Protein AF-A0A966JGF1-F1 (afdb_monomer_lite)

Structure (mmCIF, N/CA/C/O backbone):
data_AF-A0A966JGF1-F1
#
_entry.id   AF-A0A966JGF1-F1
#
loop_
_atom_site.group_PDB
_atom_site.id
_atom_site.type_symbol
_atom_site.label_atom_id
_atom_site.label_alt_id
_atom_site.label_comp_id
_atom_site.label_asym_id
_atom_site.label_entity_id
_atom_site.label_seq_id
_atom_site.pdbx_PDB_ins_code
_atom_site.Cartn_x
_atom_site.Cartn_y
_atom_site.Cartn_z
_atom_site.occupancy
_atom_site.B_iso_or_equiv
_atom_site.auth_seq_id
_atom_site.auth_comp_id
_atom_site.auth_asym_id
_atom_site.auth_atom_id
_atom_site.pdbx_PDB_model_num
ATOM 1 N N . MET A 1 1 ? 3.576 2.277 16.150 1.00 70.50 1 MET A N 1
ATOM 2 C CA . MET A 1 1 ? 3.197 2.017 14.744 1.00 70.50 1 MET A CA 1
ATOM 3 C C . MET A 1 1 ? 2.465 0.685 14.708 1.00 70.50 1 MET A C 1
ATOM 5 O O . MET A 1 1 ? 2.984 -0.262 15.283 1.00 70.50 1 MET A O 1
ATOM 9 N N . ILE A 1 2 ? 1.248 0.644 14.156 1.00 81.81 2 ILE A N 1
ATOM 10 C CA . ILE A 1 2 ? 0.450 -0.591 14.032 1.00 81.81 2 ILE A CA 1
ATOM 11 C C . ILE A 1 2 ? 1.090 -1.477 12.957 1.00 81.81 2 ILE A C 1
ATOM 13 O O . ILE A 1 2 ? 1.661 -0.957 11.997 1.00 81.81 2 ILE A O 1
ATOM 17 N N . ASP A 1 3 ? 1.020 -2.797 13.122 1.00 90.88 3 ASP A N 1
ATOM 18 C CA . ASP A 1 3 ? 1.463 -3.727 12.088 1.00 90.88 3 ASP A CA 1
ATOM 19 C C . ASP A 1 3 ? 0.580 -3.588 10.837 1.00 90.88 3 ASP A C 1
ATOM 21 O O . ASP A 1 3 ? -0.607 -3.915 10.842 1.00 90.88 3 ASP A O 1
ATOM 25 N N . VAL A 1 4 ? 1.175 -3.108 9.743 1.00 91.19 4 VAL A N 1
ATOM 26 C CA . VAL A 1 4 ? 0.491 -2.947 8.454 1.00 91.19 4 VAL A CA 1
ATOM 27 C C . VAL A 1 4 ? 0.037 -4.286 7.871 1.00 91.19 4 VAL A C 1
ATOM 29 O O . VAL A 1 4 ? -0.931 -4.340 7.119 1.00 91.19 4 VAL A O 1
ATOM 32 N N . ARG A 1 5 ? 0.708 -5.391 8.216 1.00 94.00 5 ARG A N 1
ATOM 33 C CA . ARG A 1 5 ? 0.290 -6.728 7.781 1.00 94.00 5 ARG A CA 1
ATOM 34 C C . ARG A 1 5 ? -1.034 -7.100 8.427 1.00 94.00 5 ARG A C 1
ATOM 36 O O . ARG A 1 5 ? -1.904 -7.595 7.722 1.00 94.00 5 ARG A O 1
ATOM 43 N N . LEU A 1 6 ? -1.187 -6.795 9.717 1.00 93.69 6 LEU A N 1
ATOM 44 C CA . LEU A 1 6 ? -2.428 -7.015 10.453 1.00 93.69 6 LEU A CA 1
ATOM 45 C C . LEU A 1 6 ? -3.566 -6.160 9.888 1.00 93.69 6 LEU A C 1
ATOM 47 O O . LEU A 1 6 ? -4.646 -6.686 9.653 1.00 93.69 6 LEU A O 1
ATOM 51 N N . LEU A 1 7 ? -3.306 -4.882 9.586 1.00 92.25 7 LEU A N 1
ATOM 52 C CA . LEU A 1 7 ? -4.294 -4.001 8.948 1.00 92.25 7 LEU A CA 1
ATOM 53 C C . LEU A 1 7 ? 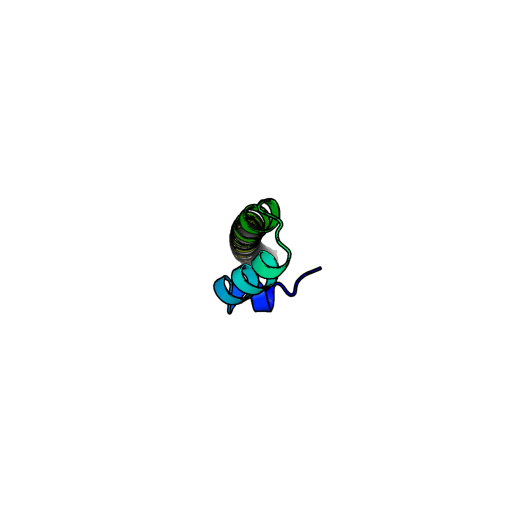-4.808 -4.566 7.614 1.00 92.25 7 LEU A C 1
ATOM 55 O O . LEU A 1 7 ? -5.992 -4.469 7.324 1.00 92.25 7 LEU A O 1
ATOM 59 N N . ARG A 1 8 ? -3.930 -5.186 6.819 1.00 92.50 8 ARG A N 1
ATOM 60 C CA . ARG A 1 8 ? -4.297 -5.790 5.528 1.00 92.50 8 ARG A CA 1
ATOM 61 C C . ARG A 1 8 ? -5.064 -7.102 5.669 1.00 92.50 8 ARG A C 1
ATOM 63 O O . ARG A 1 8 ? -5.878 -7.414 4.808 1.00 92.50 8 ARG A O 1
ATOM 70 N N . SER A 1 9 ? -4.735 -7.911 6.675 1.00 94.88 9 SER A N 1
ATOM 71 C CA . SER A 1 9 ? -5.340 -9.235 6.856 1.00 94.88 9 SER A CA 1
ATOM 7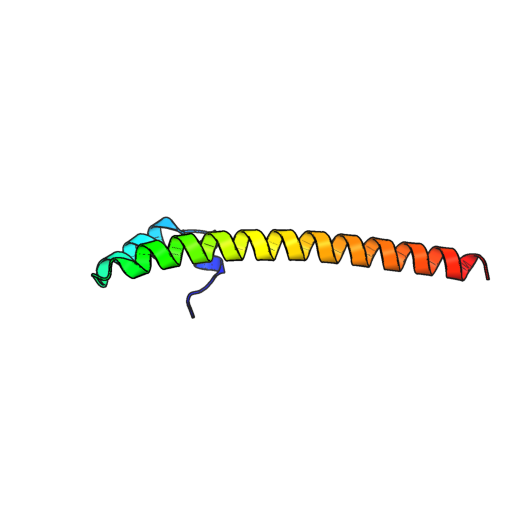2 C C . SER A 1 9 ? -6.634 -9.202 7.662 1.00 94.88 9 SER A C 1
ATOM 74 O O . SER A 1 9 ? -7.469 -10.078 7.477 1.00 94.88 9 SER A O 1
ATOM 76 N N . ASP A 1 10 ? -6.772 -8.236 8.570 1.00 93.25 10 ASP A N 1
ATOM 77 C CA . ASP A 1 10 ? -7.900 -8.117 9.496 1.00 93.25 10 ASP A CA 1
ATOM 78 C C . ASP A 1 10 ? -8.195 -6.639 9.844 1.00 93.25 10 ASP A C 1
ATOM 80 O O . ASP A 1 10 ? -7.958 -6.184 10.971 1.00 93.25 10 ASP A O 1
ATOM 84 N N . PRO A 1 11 ? -8.682 -5.842 8.875 1.00 88.31 11 PRO A N 1
ATOM 85 C CA . PRO A 1 11 ? -9.011 -4.435 9.106 1.00 88.31 11 PRO A CA 1
ATOM 86 C C . PRO A 1 11 ? -10.144 -4.255 10.128 1.00 88.31 11 PRO A C 1
ATOM 88 O O . PRO A 1 11 ? -10.123 -3.301 10.910 1.00 88.31 11 PRO A O 1
ATOM 91 N N . ASP A 1 12 ? -11.101 -5.185 10.174 1.00 89.06 12 ASP A N 1
ATOM 92 C CA . ASP A 1 12 ? -12.234 -5.138 11.101 1.00 89.06 12 ASP A CA 1
ATOM 93 C C . ASP A 1 12 ? -11.805 -5.435 12.541 1.00 89.06 12 ASP A C 1
ATOM 95 O O . ASP A 1 12 ? -12.223 -4.736 13.467 1.00 89.06 12 ASP A O 1
ATOM 99 N N . GLY A 1 13 ? -10.910 -6.405 12.752 1.00 90.94 13 GLY A N 1
ATOM 100 C CA . GLY A 1 13 ? -10.322 -6.670 14.062 1.00 90.94 13 GLY A CA 1
ATOM 101 C C . GLY A 1 13 ? -9.466 -5.509 14.564 1.00 90.94 13 GLY A C 1
ATOM 102 O O . GLY A 1 13 ? -9.531 -5.163 15.750 1.00 90.94 13 GLY A O 1
ATOM 103 N N . VAL A 1 14 ? -8.732 -4.835 13.670 1.00 90.31 14 VAL A N 1
ATOM 104 C CA . VAL A 1 14 ? -8.005 -3.598 14.003 1.00 90.31 14 VAL A CA 1
ATOM 105 C C . VAL A 1 14 ? -8.976 -2.486 14.406 1.00 90.31 14 VAL A C 1
ATOM 107 O O . VAL A 1 14 ? -8.766 -1.855 15.446 1.00 90.31 14 VAL A O 1
ATOM 110 N N . ARG A 1 15 ? -10.066 -2.283 13.654 1.00 87.44 15 ARG A N 1
ATOM 111 C CA . ARG A 1 15 ? -11.112 -1.304 13.990 1.00 87.44 15 ARG A CA 1
ATOM 112 C C . ARG A 1 15 ? -11.745 -1.608 15.347 1.00 87.44 15 ARG A C 1
ATOM 114 O O . ARG A 1 15 ? -11.775 -0.744 16.215 1.00 87.44 15 ARG A O 1
ATOM 121 N N . ALA A 1 16 ? -12.166 -2.848 15.587 1.00 88.56 16 ALA A N 1
ATOM 122 C CA . ALA A 1 16 ? -12.765 -3.255 16.857 1.00 88.56 16 ALA A CA 1
ATOM 123 C C . ALA A 1 16 ? -11.799 -3.078 18.044 1.00 88.56 16 ALA A C 1
ATOM 125 O O . ALA A 1 16 ? -12.208 -2.672 19.134 1.00 88.56 16 ALA A O 1
ATOM 126 N N . ALA A 1 17 ? -10.507 -3.360 17.852 1.00 88.06 17 ALA A N 1
ATOM 127 C CA . ALA A 1 17 ? -9.493 -3.171 18.885 1.00 88.06 17 ALA A CA 1
ATOM 128 C C . ALA A 1 17 ? -9.237 -1.698 19.220 1.00 88.06 17 ALA A C 1
ATOM 130 O O . ALA A 1 17 ? -8.963 -1.377 20.380 1.00 88.06 17 ALA A O 1
ATOM 131 N N . LEU A 1 18 ? -9.333 -0.815 18.226 1.00 86.94 18 LEU A N 1
ATOM 132 C CA . LEU A 1 18 ? -9.184 0.626 18.406 1.00 86.94 18 LEU A CA 1
ATOM 133 C C . LEU A 1 18 ? -10.460 1.274 18.950 1.00 86.94 18 LEU A C 1
ATOM 135 O O . LEU A 1 18 ? -10.355 2.101 19.849 1.00 86.94 18 LEU A O 1
ATOM 139 N N . GLY A 1 19 ? -11.647 0.824 18.538 1.00 84.81 19 GLY A N 1
ATOM 140 C CA . GLY A 1 19 ? -12.931 1.294 19.069 1.00 84.81 19 GLY A CA 1
ATOM 141 C C . GLY A 1 19 ? -13.080 1.080 20.581 1.00 84.81 19 GLY A C 1
ATOM 142 O O . GLY A 1 19 ? -13.663 1.912 21.273 1.00 84.81 19 GLY A O 1
ATOM 143 N N . ARG A 1 20 ? -12.446 0.038 21.147 1.00 84.94 20 ARG A N 1
ATOM 144 C CA . ARG A 1 20 ? -12.361 -0.164 22.611 1.00 84.94 20 ARG A CA 1
ATOM 145 C C . ARG A 1 20 ? -11.628 0.958 23.358 1.00 84.94 20 ARG A C 1
ATOM 147 O O . ARG A 1 20 ? -11.732 1.029 24.578 1.00 84.94 20 ARG A O 1
ATOM 154 N N . ARG A 1 21 ? -10.876 1.812 22.658 1.00 84.44 21 ARG A N 1
ATOM 155 C CA . ARG A 1 21 ? -10.165 2.962 23.239 1.00 84.44 21 ARG A CA 1
ATOM 156 C C . ARG A 1 21 ? -11.044 4.213 23.345 1.00 84.44 21 ARG A C 1
ATOM 158 O O . ARG A 1 21 ? -10.611 5.173 23.968 1.00 84.44 21 ARG A O 1
ATOM 165 N N . GLY A 1 22 ? -12.263 4.182 22.794 1.00 74.50 22 GLY A N 1
ATOM 166 C CA . GLY A 1 22 ? -13.274 5.230 22.973 1.00 74.50 22 GLY A CA 1
ATOM 167 C C . GLY A 1 22 ? -13.046 6.509 22.164 1.00 74.50 22 GLY A C 1
ATOM 168 O O . GLY A 1 22 ? -13.699 7.510 22.439 1.00 74.50 22 GLY A O 1
ATOM 169 N N . ASP A 1 23 ? -12.143 6.488 21.184 1.00 79.19 23 ASP A N 1
ATOM 170 C CA . ASP A 1 23 ? -11.811 7.647 20.356 1.00 79.19 23 ASP A CA 1
ATOM 171 C C . ASP A 1 23 ? -12.333 7.453 18.925 1.00 79.19 23 ASP A C 1
ATOM 173 O O . ASP A 1 23 ? -11.894 6.558 18.199 1.00 79.19 23 ASP A O 1
ATOM 177 N N . ALA A 1 24 ? -13.293 8.295 18.536 1.00 76.69 24 ALA A N 1
ATOM 178 C CA . ALA A 1 24 ? -13.939 8.257 17.227 1.00 76.69 24 ALA A CA 1
ATOM 179 C C . ALA A 1 24 ? -12.994 8.651 16.077 1.00 76.69 24 ALA A C 1
ATOM 181 O O . ALA A 1 24 ? -13.231 8.257 14.933 1.00 76.69 24 ALA A O 1
ATOM 182 N N . GLU A 1 25 ? -11.909 9.383 16.352 1.00 84.88 25 GLU A N 1
ATOM 183 C CA . GLU A 1 25 ? -10.925 9.742 15.326 1.00 84.88 25 GLU A CA 1
ATOM 184 C C . GLU A 1 25 ? -10.124 8.520 14.857 1.00 84.88 25 GLU A C 1
ATOM 186 O O . GLU A 1 25 ? -9.704 8.456 13.697 1.00 84.88 25 GLU A O 1
ATOM 191 N N . LEU A 1 26 ? -9.962 7.504 15.714 1.00 83.94 26 LEU A N 1
ATOM 192 C CA . LEU A 1 26 ? -9.214 6.290 15.379 1.00 83.94 26 LEU A CA 1
ATOM 193 C C . LEU A 1 26 ? -9.852 5.510 14.226 1.00 83.94 26 LEU A C 1
ATOM 195 O O . LEU A 1 26 ? -9.134 4.968 13.388 1.00 83.94 26 LEU A O 1
ATOM 199 N N . ASP A 1 27 ? -11.179 5.495 14.136 1.00 84.31 27 ASP A N 1
ATOM 200 C CA . ASP A 1 27 ? -11.900 4.818 13.057 1.00 84.31 27 ASP A CA 1
ATOM 201 C C . ASP A 1 27 ? -11.623 5.465 11.692 1.00 84.31 27 ASP A C 1
ATOM 203 O O . ASP A 1 27 ? -11.373 4.770 10.701 1.00 84.31 27 ASP A O 1
ATOM 207 N N . ALA A 1 28 ? -11.602 6.800 11.646 1.00 87.12 28 ALA A N 1
ATOM 208 C CA . ALA A 1 28 ? -11.243 7.550 10.445 1.00 87.12 28 ALA A CA 1
ATOM 209 C C . ALA A 1 28 ? -9.767 7.338 10.069 1.00 87.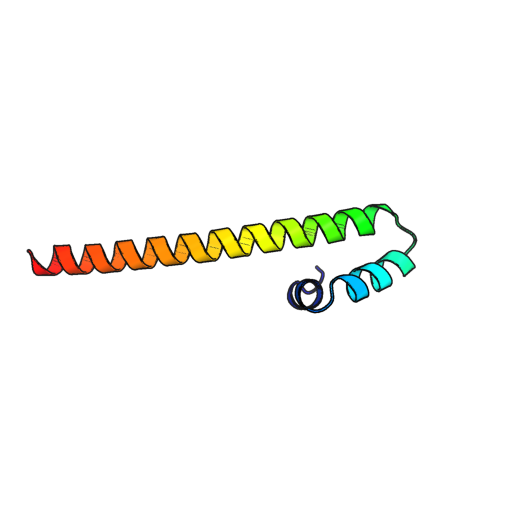12 28 ALA A C 1
ATOM 211 O O . ALA A 1 28 ? -9.434 7.197 8.889 1.00 87.12 28 ALA A O 1
ATOM 212 N N . LEU A 1 29 ? -8.882 7.252 11.066 1.00 88.56 29 LEU A N 1
ATOM 213 C CA . LEU A 1 29 ? -7.461 6.982 10.852 1.00 88.56 29 LEU A CA 1
ATOM 214 C C . LEU A 1 29 ? -7.204 5.575 10.295 1.00 88.56 29 LEU A C 1
ATOM 216 O O . LEU A 1 29 ? -6.329 5.431 9.444 1.00 88.56 29 LEU A O 1
ATOM 220 N N . VAL A 1 30 ? -7.964 4.555 10.710 1.00 89.00 30 VAL A N 1
ATOM 221 C CA . VAL A 1 30 ? -7.858 3.189 10.157 1.00 89.00 30 VAL A CA 1
ATOM 222 C C . VAL A 1 30 ? -8.247 3.163 8.685 1.00 89.00 30 VAL A C 1
ATOM 224 O O . VAL A 1 30 ? -7.495 2.632 7.868 1.00 89.00 30 VAL A O 1
ATOM 227 N N . VAL A 1 31 ? -9.376 3.785 8.331 1.00 88.94 31 VAL A N 1
ATOM 228 C CA . VAL A 1 31 ? -9.809 3.909 6.927 1.00 88.94 31 VAL A CA 1
ATOM 229 C C . VAL A 1 31 ? -8.734 4.617 6.110 1.00 88.94 31 VAL A C 1
ATOM 231 O O . VAL A 1 31 ? -8.320 4.138 5.056 1.00 88.94 31 VAL A O 1
ATOM 234 N N . ARG A 1 32 ? -8.211 5.730 6.631 1.00 92.38 32 ARG A N 1
ATOM 235 C CA . ARG A 1 32 ? -7.165 6.483 5.946 1.00 92.38 32 ARG A CA 1
ATOM 236 C C . ARG A 1 32 ? -5.869 5.685 5.788 1.00 92.38 32 ARG A C 1
ATOM 238 O O . ARG A 1 32 ? -5.199 5.807 4.762 1.00 92.38 32 ARG A O 1
ATOM 245 N N . ALA A 1 33 ? -5.498 4.893 6.789 1.00 92.31 33 ALA A N 1
ATOM 246 C CA . ALA A 1 33 ? -4.316 4.043 6.734 1.00 92.31 33 ALA A CA 1
ATOM 247 C C . ALA A 1 33 ? -4.447 2.970 5.643 1.00 92.31 33 ALA A C 1
ATOM 249 O O . ALA A 1 33 ? -3.498 2.774 4.884 1.00 92.31 33 ALA A O 1
ATOM 250 N N . ASP A 1 34 ? -5.616 2.340 5.514 1.00 91.75 34 ASP A N 1
ATOM 251 C CA . ASP A 1 34 ? -5.886 1.343 4.471 1.00 91.75 34 ASP A CA 1
ATOM 252 C C . ASP A 1 34 ? -5.833 1.947 3.052 1.00 91.75 34 ASP A C 1
ATOM 254 O O . ASP A 1 34 ? -5.187 1.406 2.146 1.00 91.75 34 ASP A O 1
ATOM 258 N N . GLU A 1 35 ? -6.408 3.140 2.865 1.00 94.56 35 GLU A N 1
ATOM 259 C CA . GLU A 1 35 ? -6.319 3.873 1.596 1.00 94.56 35 GLU A CA 1
ATOM 260 C C . GLU A 1 35 ? -4.867 4.171 1.199 1.00 94.56 35 GLU A C 1
ATOM 262 O O . GLU A 1 35 ? -4.469 4.001 0.039 1.00 94.56 35 GLU A O 1
ATOM 267 N N . LEU A 1 36 ? -4.072 4.660 2.154 1.00 96.00 36 LEU A N 1
ATOM 268 C CA . LEU A 1 36 ? -2.669 4.993 1.928 1.00 96.00 36 LEU A CA 1
ATOM 269 C C . LEU A 1 36 ? -1.845 3.742 1.630 1.00 96.00 36 LEU A C 1
ATOM 271 O O . LEU A 1 36 ? -1.013 3.776 0.722 1.00 96.00 36 LEU A O 1
ATOM 275 N N . ASP A 1 37 ? -2.102 2.640 2.334 1.00 95.06 37 ASP A N 1
ATOM 276 C CA . ASP A 1 37 ? -1.446 1.363 2.073 1.00 95.06 37 ASP A CA 1
ATOM 277 C C . ASP A 1 37 ? -1.740 0.852 0.659 1.00 95.06 37 ASP A C 1
ATOM 279 O O . ASP A 1 37 ? -0.832 0.474 -0.088 1.00 95.06 37 ASP A O 1
ATOM 283 N N . THR A 1 38 ? -3.005 0.913 0.248 1.00 95.88 38 THR A N 1
ATOM 284 C CA . THR A 1 38 ? -3.430 0.525 -1.098 1.00 95.88 38 THR A CA 1
ATOM 285 C C . THR A 1 38 ? -2.736 1.366 -2.170 1.00 95.88 38 THR A C 1
ATOM 287 O O . THR A 1 38 ? -2.193 0.820 -3.137 1.00 95.88 38 THR A O 1
ATOM 290 N N . ARG A 1 39 ? -2.656 2.689 -1.979 1.00 98.12 39 ARG A N 1
ATOM 291 C CA . ARG A 1 39 ? -1.928 3.585 -2.894 1.00 98.12 39 ARG A CA 1
ATOM 292 C C . ARG A 1 39 ? -0.431 3.285 -2.929 1.00 98.12 39 ARG A C 1
ATOM 294 O O . ARG A 1 39 ? 0.152 3.243 -4.012 1.00 98.12 39 ARG A O 1
ATOM 301 N N . LEU A 1 40 ? 0.190 3.049 -1.774 1.00 97.69 40 LEU A N 1
ATOM 302 C CA . LEU A 1 40 ? 1.611 2.718 -1.676 1.00 97.69 40 LEU A CA 1
ATOM 303 C C . LEU A 1 40 ? 1.941 1.442 -2.458 1.00 97.69 40 LEU A C 1
ATOM 305 O O . LEU A 1 40 ? 2.924 1.413 -3.204 1.00 97.69 40 LEU A O 1
ATOM 309 N N . ARG A 1 41 ? 1.112 0.400 -2.330 1.00 97.00 41 ARG A N 1
ATOM 310 C CA . ARG A 1 41 ? 1.287 -0.861 -3.065 1.00 97.00 41 ARG A CA 1
ATOM 311 C C . ARG A 1 41 ? 1.147 -0.656 -4.571 1.00 97.00 41 ARG A C 1
ATOM 313 O O . ARG A 1 41 ? 2.016 -1.102 -5.316 1.00 97.00 41 ARG A O 1
ATOM 320 N N . ALA A 1 42 ? 0.130 0.083 -5.013 1.00 98.31 42 ALA A N 1
ATOM 321 C CA . ALA A 1 42 ? -0.062 0.393 -6.430 1.00 98.31 42 ALA A CA 1
ATOM 322 C C . ALA A 1 42 ? 1.137 1.153 -7.031 1.00 98.31 42 ALA A C 1
ATOM 324 O O . ALA A 1 42 ? 1.634 0.804 -8.102 1.00 98.31 42 ALA A O 1
ATOM 325 N N . ILE A 1 43 ? 1.653 2.160 -6.317 1.00 98.69 43 ILE A N 1
ATOM 326 C CA . ILE A 1 43 ? 2.844 2.915 -6.736 1.00 98.69 43 ILE A CA 1
ATOM 327 C C . ILE A 1 43 ? 4.079 2.011 -6.779 1.00 98.69 43 ILE A C 1
ATOM 329 O O . ILE A 1 43 ? 4.875 2.105 -7.711 1.00 98.69 43 ILE A O 1
ATOM 333 N N . THR A 1 44 ? 4.236 1.134 -5.788 1.00 98.44 44 THR A N 1
ATOM 334 C CA . THR A 1 44 ? 5.362 0.194 -5.711 1.00 98.44 44 THR A CA 1
ATOM 335 C C . THR A 1 44 ? 5.391 -0.737 -6.919 1.00 98.44 44 THR A C 1
ATOM 337 O O . THR A 1 44 ? 6.428 -0.833 -7.570 1.00 98.44 44 THR A O 1
ATOM 340 N N . VAL A 1 45 ? 4.250 -1.335 -7.275 1.00 98.56 45 VAL A N 1
ATOM 341 C CA . VAL A 1 45 ? 4.123 -2.192 -8.466 1.00 98.56 45 VAL A CA 1
ATOM 342 C C . VAL A 1 45 ? 4.505 -1.421 -9.729 1.00 98.56 45 VAL A C 1
ATOM 344 O O . VAL A 1 45 ? 5.410 -1.830 -10.453 1.00 98.56 45 VAL A O 1
ATOM 347 N N . ARG A 1 46 ? 3.910 -0.240 -9.942 1.00 98.69 46 ARG A N 1
ATOM 348 C CA . ARG A 1 46 ? 4.193 0.592 -11.121 1.00 98.69 46 ARG A CA 1
ATOM 349 C C . ARG A 1 46 ? 5.664 0.998 -11.218 1.00 98.69 46 ARG A C 1
ATOM 351 O O . ARG A 1 46 ? 6.239 1.041 -12.304 1.00 98.69 46 ARG A O 1
ATOM 358 N N . ARG A 1 47 ? 6.290 1.324 -10.087 1.00 98.62 47 ARG 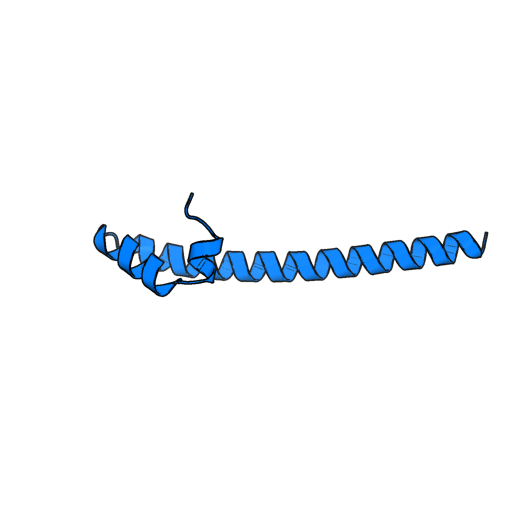A N 1
ATOM 359 C CA . ARG A 1 47 ? 7.720 1.650 -10.027 1.00 98.62 47 ARG A CA 1
ATOM 360 C C . ARG A 1 47 ? 8.567 0.463 -10.475 1.00 98.62 47 ARG A C 1
ATOM 362 O O . ARG A 1 47 ? 9.526 0.654 -11.222 1.00 98.62 47 ARG A O 1
ATOM 369 N N . ASP A 1 48 ? 8.24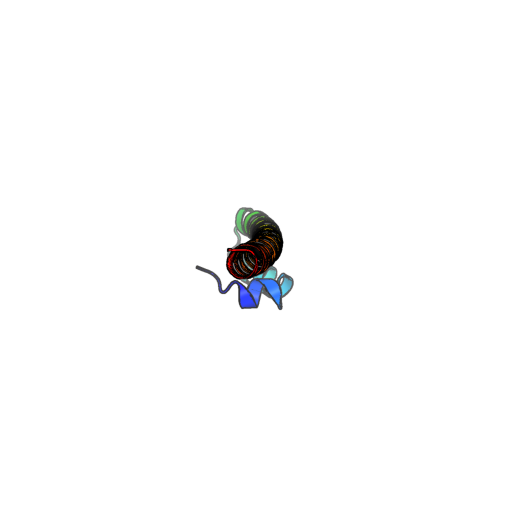4 -0.734 -10.005 1.00 98.69 48 ASP A N 1
ATOM 370 C CA . ASP A 1 48 ? 9.027 -1.932 -10.298 1.00 98.69 48 ASP A CA 1
ATOM 371 C C . ASP A 1 48 ? 8.878 -2.350 -11.769 1.00 98.69 48 ASP A C 1
ATOM 373 O O . ASP A 1 48 ? 9.878 -2.676 -12.409 1.00 98.69 48 ASP A O 1
ATOM 377 N N . GLU A 1 49 ? 7.689 -2.191 -12.356 1.00 98.69 49 GLU A N 1
ATOM 378 C CA . GLU A 1 49 ? 7.462 -2.332 -13.803 1.00 98.69 49 GLU A CA 1
ATOM 379 C C . GLU A 1 49 ? 8.312 -1.351 -14.624 1.00 98.6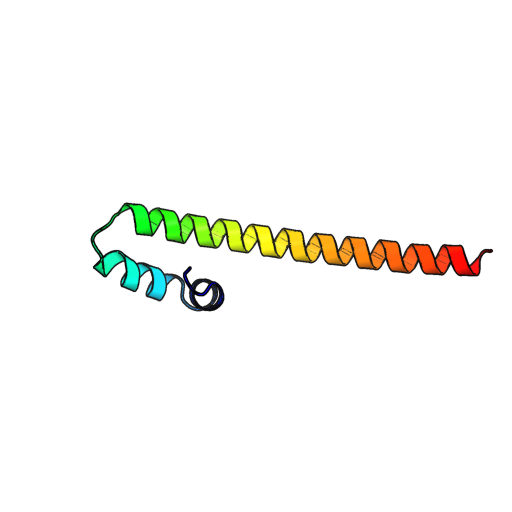9 49 GLU A C 1
ATOM 381 O O . GLU A 1 49 ? 8.966 -1.739 -15.593 1.00 98.69 49 GLU A O 1
ATOM 386 N N . ILE A 1 50 ? 8.351 -0.072 -14.228 1.00 98.69 50 ILE A N 1
ATOM 387 C CA . ILE A 1 50 ? 9.180 0.940 -14.902 1.00 98.69 50 ILE A CA 1
ATOM 388 C C . ILE A 1 50 ? 10.660 0.554 -14.825 1.00 98.69 50 ILE A C 1
ATOM 390 O O . ILE A 1 50 ? 11.366 0.612 -15.831 1.00 98.69 50 ILE A O 1
ATOM 394 N N . ARG A 1 51 ? 11.136 0.126 -13.651 1.00 98.69 51 ARG A N 1
ATOM 395 C CA . ARG A 1 51 ? 12.524 -0.321 -13.468 1.00 98.69 51 ARG A CA 1
ATOM 396 C C . ARG A 1 51 ? 12.853 -1.532 -14.336 1.00 98.69 51 ARG A C 1
ATOM 398 O O . ARG A 1 51 ? 13.927 -1.564 -14.932 1.00 98.69 51 ARG A O 1
ATOM 405 N N . ALA A 1 52 ? 11.941 -2.497 -14.439 1.00 98.62 52 ALA A N 1
ATOM 406 C CA . ALA A 1 52 ? 12.114 -3.657 -15.307 1.00 98.62 52 ALA A CA 1
ATOM 407 C C . ALA A 1 52 ? 12.277 -3.235 -16.776 1.00 98.62 52 ALA A C 1
ATOM 409 O O . ALA A 1 52 ? 13.254 -3.630 -17.413 1.00 98.62 52 ALA A O 1
ATOM 410 N N . ARG A 1 53 ? 11.406 -2.344 -17.269 1.00 98.50 53 ARG A N 1
ATOM 411 C CA . ARG A 1 53 ? 11.471 -1.808 -18.641 1.00 98.50 53 ARG A CA 1
ATOM 412 C C . ARG A 1 53 ? 12.762 -1.039 -18.921 1.00 98.50 53 ARG A C 1
ATOM 414 O O . ARG A 1 53 ? 13.368 -1.213 -19.972 1.00 98.50 53 ARG A O 1
ATOM 421 N N . VAL A 1 54 ? 13.212 -0.204 -17.981 1.00 98.50 54 VAL A N 1
ATOM 422 C CA . VAL A 1 54 ? 14.483 0.533 -18.115 1.00 98.50 54 VAL A CA 1
ATOM 423 C C . VAL A 1 54 ? 15.669 -0.428 -18.198 1.00 98.50 54 VAL A C 1
ATOM 425 O O . VAL A 1 54 ? 16.567 -0.234 -19.020 1.00 98.50 54 VAL A O 1
ATOM 428 N N . ASN A 1 55 ? 15.677 -1.477 -17.375 1.00 98.38 55 ASN A N 1
ATOM 429 C CA . ASN A 1 55 ? 16.738 -2.480 -17.381 1.00 98.38 55 ASN A CA 1
ATOM 430 C C . ASN A 1 55 ? 16.764 -3.286 -18.683 1.00 98.38 55 ASN A C 1
ATOM 432 O O . ASN A 1 55 ? 17.843 -3.590 -19.185 1.00 98.38 55 ASN A O 1
ATOM 436 N N . GLU A 1 56 ? 15.599 -3.648 -19.215 1.00 98.19 56 GLU A N 1
ATOM 437 C CA . GLU A 1 56 ? 15.469 -4.330 -20.503 1.00 98.19 56 GLU A CA 1
ATOM 438 C C . GLU A 1 56 ? 16.014 -3.467 -21.646 1.00 98.19 56 GLU A C 1
ATOM 440 O O . GLU A 1 56 ? 16.940 -3.889 -22.342 1.00 98.19 56 GLU A O 1
ATOM 445 N N . LEU A 1 57 ? 15.552 -2.216 -21.741 1.00 98.00 57 LEU A N 1
ATOM 446 C CA . LEU A 1 57 ? 16.008 -1.262 -22.753 1.00 98.00 57 LEU A CA 1
ATOM 447 C C . LEU A 1 57 ? 17.520 -1.007 -22.662 1.00 98.00 57 LEU A C 1
ATOM 449 O O . LEU A 1 57 ? 18.217 -0.942 -23.671 1.00 98.00 57 LEU A O 1
ATOM 453 N N . SER A 1 58 ? 18.058 -0.906 -21.445 1.00 97.75 58 SER A N 1
ATOM 454 C CA . SER A 1 58 ? 19.498 -0.709 -21.235 1.00 97.75 58 SER A CA 1
ATOM 455 C C . SER A 1 58 ? 20.322 -1.887 -21.768 1.00 97.75 58 SER A C 1
ATOM 457 O O . SER A 1 58 ? 21.397 -1.682 -22.332 1.00 97.75 58 SER A O 1
ATOM 459 N N . ARG A 1 59 ? 19.816 -3.123 -21.642 1.00 97.50 59 ARG A N 1
ATOM 460 C CA . ARG A 1 59 ? 20.462 -4.311 -22.224 1.00 97.50 59 ARG A CA 1
ATOM 461 C C . ARG A 1 59 ? 20.363 -4.326 -23.744 1.00 97.50 59 ARG A C 1
ATOM 463 O O . ARG A 1 59 ? 21.321 -4.731 -24.390 1.00 97.50 59 ARG A O 1
ATOM 470 N N . GLU A 1 60 ? 19.229 -3.918 -24.309 1.00 97.50 60 GLU A N 1
ATOM 471 C CA . GLU A 1 60 ? 19.061 -3.785 -25.762 1.00 97.50 60 GLU A CA 1
ATOM 472 C C . GLU A 1 60 ? 20.066 -2.801 -26.355 1.00 97.50 60 GLU A C 1
ATOM 474 O O . GLU A 1 60 ? 20.799 -3.163 -27.270 1.00 97.50 60 GLU A O 1
ATOM 479 N N . VAL A 1 61 ? 20.174 -1.603 -25.776 1.00 97.56 61 VAL A N 1
ATOM 480 C CA . VAL A 1 61 ? 21.147 -0.588 -26.206 1.00 97.56 61 VAL A CA 1
ATOM 481 C C . VAL A 1 61 ? 22.579 -1.105 -26.088 1.00 97.56 61 VAL A C 1
ATOM 483 O O . VAL A 1 61 ? 23.380 -0.895 -26.994 1.00 97.56 61 VAL A O 1
ATOM 486 N N . GLY A 1 62 ? 22.905 -1.806 -24.998 1.00 97.06 62 GLY A N 1
ATOM 487 C CA . GLY A 1 62 ? 24.230 -2.396 -24.805 1.00 97.06 62 GLY A CA 1
ATOM 488 C C . GLY A 1 62 ? 24.601 -3.458 -25.845 1.00 97.06 62 GLY A C 1
ATOM 489 O O . GLY A 1 62 ? 25.779 -3.618 -26.124 1.00 97.06 62 GLY A O 1
ATOM 490 N N . ARG A 1 63 ? 23.626 -4.160 -26.442 1.00 95.00 63 ARG A N 1
ATOM 491 C CA . ARG A 1 63 ? 23.872 -5.131 -27.528 1.00 95.00 63 ARG A CA 1
ATOM 492 C C . ARG A 1 63 ? 24.078 -4.482 -28.899 1.00 95.00 63 ARG A C 1
ATOM 494 O O . ARG A 1 63 ? 24.558 -5.152 -29.805 1.00 95.00 63 ARG A O 1
ATOM 501 N N . LEU A 1 64 ? 23.655 -3.230 -29.066 1.00 92.75 64 LEU A N 1
ATOM 502 C CA . LEU A 1 64 ? 23.726 -2.488 -30.330 1.00 92.75 64 LEU A CA 1
ATOM 503 C C . LEU A 1 64 ? 24.961 -1.574 -30.428 1.00 92.75 64 LEU A C 1
ATOM 505 O O . LEU A 1 64 ? 25.107 -0.866 -31.423 1.00 92.75 64 LEU A O 1
ATOM 509 N N . ARG A 1 65 ? 25.810 -1.552 -29.398 1.00 73.00 65 ARG A N 1
ATOM 510 C CA . ARG A 1 65 ? 27.079 -0.816 -29.343 1.00 73.00 65 ARG A CA 1
ATOM 511 C C . ARG A 1 65 ? 28.247 -1.783 -29.416 1.00 73.00 65 ARG A C 1
ATOM 513 O O . ARG A 1 65 ? 29.260 -1.383 -30.024 1.00 73.00 65 ARG A O 1
#

Sequence (65 aa):
MIDVRLLRSDPDGVRAALGRRGDAELDALVVRADELDTRLRAITVRRDEIRARVNELSREVGRLR

pLDDT: mean 91.86, std 6.93, range [70.5, 98.69]

Foldseek 3Di:
DDPVVCLVVPVPVVLVVVVVVVDPVVNVVSVVSVVVVVVVVVVVVVVVVVVVVVVVVVVVVVVVD

Secondary structure (DSSP, 8-state):
---HHHHHH-HHHHHHHHHTTT-HHHHHHHHHHHHHHHHHHHHHHHHHHHHHHHHHHHHHHHH--

Radius of gyration: 19.65 Å; chains: 1; bounding box: 41×19×54 Å